Protein AF-A0A951NSJ4-F1 (afdb_monomer)

Radius of gyration: 14.99 Å; Cα contacts (8 Å, |Δi|>4): 76; chains: 1; bounding box: 43×30×38 Å

Secondary structu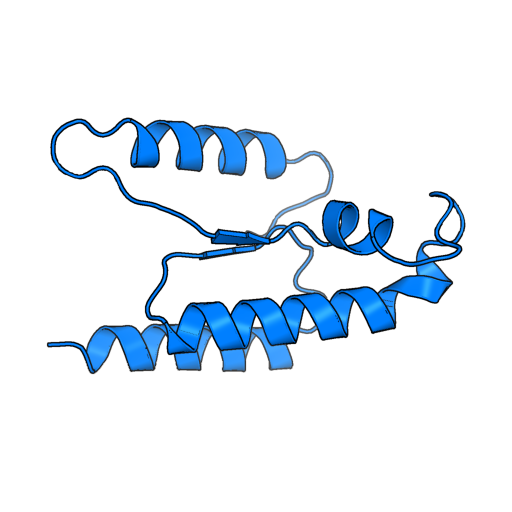re (DSSP, 8-state):
----TTSSHHHHHHHHHHHHHS-SSSPPPEEEE-HHHHHTTSTT--SS-HHHHHHHHHHHHHHHHHHHHHTT-EEEE-S----HHHHHHHHHHHHHHHHTT-

Solvent-accessible surface area (backbone atoms only — not comparable to full-atom values): 6212 Å² total; per-residue (Å²): 94,86,79,64,92,88,68,48,62,68,61,50,50,52,51,50,51,53,53,41,46,63,34,86,89,64,59,48,74,66,50,76,44,46,53,69,65,55,38,70,73,41,88,88,59,74,86,79,58,54,80,80,43,46,67,59,32,54,53,51,51,52,53,51,50,54,50,37,53,77,66,74,49,48,73,45,52,57,52,79,76,83,50,58,73,62,49,52,53,54,50,53,52,50,54,54,55,63,69,68,73,114

Foldseek 3Di:
DDDDPPPCPVVVVVVVLVVQCPPPVHRADEAEAELVVVQVPDPPDDPPPCVVCVVVSVVVSVVVLVVCLVVLHHYDYDDDPVPPVVVVVSVVSSVVSVVVPD

Sequence (102 aa):
MAGSPGAGKTEWARSLIVNLANDKEEPTEFVHIDPDEIRKLFDGYNGTNVSEFTRATSTAVGRILDRTNRLGQNVIVDGTLSRYDAVAKDVDSYIGNMVGAQ

Nearest PDB structures (foldseek):
  3add-assembly1_B  TM=7.444E-01  e=1.196E-02  Methanocaldococcus jannaschii DSM 2661
  2bdt-assembly1_A-2  TM=6.023E-01  e=6.220E-01  Halalkalibacterium halodurans C-125
  1i2d-assembly1_A  TM=5.647E-01  e=6.644E-01  Penicillium chrysogenum
  5qun-assembly1_A  TM=3.621E-01  e=5.453E-01  Pyrococcus furiosus
  8je6-assembly1_A  TM=4.333E-01  e=3.932E+00  Anopheles culicifacies

Mean predicted aligned error: 9.72 Å

pLDDT: mean 75.14, std 14.2, range [37.66, 95.94]

Structure (mmCIF, N/CA/C/O backbone):
data_AF-A0A951NSJ4-F1
#
_entry.id   AF-A0A951NSJ4-F1
#
loop_
_atom_site.group_PDB
_atom_site.id
_atom_site.type_symbol
_atom_site.label_atom_id
_atom_site.label_alt_id
_atom_site.label_comp_id
_atom_site.label_asym_id
_atom_site.label_entity_id
_atom_site.label_seq_id
_atom_site.pdbx_PDB_ins_code
_atom_site.Cartn_x
_atom_site.Cartn_y
_atom_site.Cartn_z
_atom_site.occupancy
_atom_site.B_iso_or_equiv
_atom_site.auth_seq_id
_atom_site.auth_comp_id
_atom_site.auth_asym_id
_atom_site.auth_atom_id
_atom_site.pdbx_PDB_model_num
ATOM 1 N N . MET A 1 1 ? -2.694 8.152 0.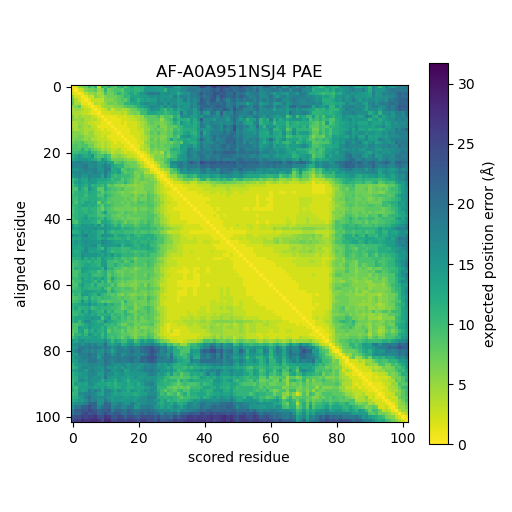431 1.00 59.03 1 MET A N 1
ATOM 2 C CA . MET A 1 1 ? -2.552 9.637 0.454 1.00 59.03 1 MET A CA 1
ATOM 3 C C . MET A 1 1 ? -2.015 10.132 -0.886 1.00 59.03 1 MET A C 1
ATOM 5 O O . MET A 1 1 ? -1.430 9.333 -1.601 1.00 59.03 1 MET A O 1
ATOM 9 N N . ALA A 1 2 ? -2.158 11.415 -1.234 1.00 52.44 2 ALA A N 1
ATOM 10 C CA . ALA A 1 2 ? -1.627 11.981 -2.484 1.00 52.44 2 ALA A CA 1
ATOM 11 C C . ALA A 1 2 ? -0.857 13.293 -2.232 1.00 52.44 2 ALA A C 1
ATOM 13 O O . ALA A 1 2 ? -1.175 14.023 -1.301 1.00 52.44 2 ALA A O 1
ATOM 14 N N . GLY A 1 3 ? 0.174 13.581 -3.036 1.00 54.72 3 GLY A N 1
ATOM 15 C CA . GLY A 1 3 ? 1.017 14.786 -2.918 1.00 54.72 3 GLY A CA 1
A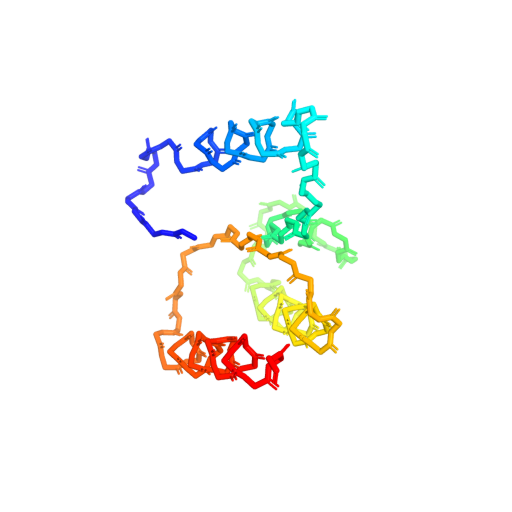TOM 16 C C . GLY A 1 3 ? 2.336 14.651 -3.691 1.00 54.72 3 GLY A C 1
ATOM 17 O O . GLY A 1 3 ? 2.656 13.554 -4.153 1.00 54.72 3 GLY A O 1
ATOM 18 N N . SER A 1 4 ? 3.128 15.719 -3.827 1.00 46.91 4 SER A N 1
ATOM 19 C CA . SER A 1 4 ? 4.418 15.694 -4.547 1.00 46.91 4 SER A CA 1
ATOM 20 C C . SER A 1 4 ? 5.486 14.837 -3.831 1.00 46.91 4 SER A C 1
ATOM 22 O O . SER A 1 4 ? 5.390 14.615 -2.615 1.00 46.91 4 SER A O 1
ATOM 24 N N . PRO A 1 5 ? 6.489 14.281 -4.543 1.00 53.06 5 PRO A N 1
ATOM 25 C CA . PRO A 1 5 ? 7.654 13.654 -3.907 1.00 53.06 5 PRO A CA 1
ATOM 26 C C . PRO A 1 5 ? 8.322 14.629 -2.923 1.00 53.06 5 PRO A C 1
ATOM 28 O O . PRO A 1 5 ? 8.476 15.803 -3.244 1.00 53.06 5 PRO A O 1
ATOM 31 N N . GLY A 1 6 ? 8.667 14.169 -1.716 1.00 61.09 6 GLY A N 1
ATOM 32 C CA . GLY A 1 6 ? 9.241 15.022 -0.662 1.00 61.09 6 GLY A CA 1
ATOM 33 C C . GLY A 1 6 ? 8.236 15.842 0.164 1.00 61.09 6 GLY A C 1
ATOM 34 O O . GLY A 1 6 ? 8.648 16.525 1.092 1.00 61.09 6 GLY A O 1
ATOM 35 N N . ALA A 1 7 ? 6.925 15.747 -0.095 1.00 69.94 7 ALA A N 1
ATOM 36 C CA . ALA A 1 7 ? 5.890 16.462 0.671 1.00 69.94 7 ALA A CA 1
ATOM 37 C C . ALA A 1 7 ? 5.655 15.939 2.109 1.00 69.94 7 ALA A C 1
ATOM 39 O O . ALA A 1 7 ? 4.658 16.297 2.728 1.00 69.94 7 ALA A O 1
ATOM 40 N N . GLY A 1 8 ? 6.512 15.053 2.624 1.00 64.50 8 GLY A N 1
ATOM 41 C CA . GLY A 1 8 ? 6.379 14.515 3.982 1.00 64.50 8 GL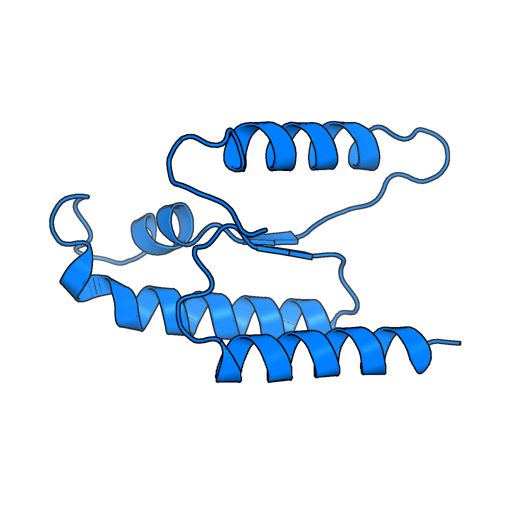Y A CA 1
ATOM 42 C C . GLY A 1 8 ? 5.227 13.519 4.173 1.00 64.50 8 GLY A C 1
ATOM 43 O O . GLY A 1 8 ? 4.725 13.358 5.283 1.00 64.50 8 GLY A O 1
ATOM 44 N N . LYS A 1 9 ? 4.736 12.890 3.092 1.00 75.94 9 LYS A N 1
ATOM 45 C CA . LYS A 1 9 ? 3.567 11.986 3.142 1.00 75.94 9 LYS A CA 1
ATOM 46 C C . LYS A 1 9 ? 3.812 10.784 4.050 1.00 75.94 9 LYS A C 1
ATOM 48 O O . LYS A 1 9 ? 2.928 10.419 4.813 1.00 75.94 9 LYS A O 1
ATOM 53 N N . THR A 1 10 ? 5.003 10.199 3.965 1.00 69.25 10 THR A N 1
ATOM 54 C CA . THR A 1 10 ? 5.400 9.034 4.760 1.00 69.25 10 THR A CA 1
ATOM 55 C C . THR A 1 10 ? 5.497 9.399 6.243 1.00 69.25 10 THR A C 1
ATOM 57 O O . THR A 1 10 ? 4.994 8.677 7.101 1.00 69.25 10 THR A O 1
ATOM 60 N N . GLU A 1 11 ? 6.070 10.561 6.559 1.00 74.81 11 GLU A N 1
ATOM 61 C CA . GLU A 1 11 ? 6.182 11.094 7.917 1.00 74.81 11 GLU A CA 1
ATOM 62 C C . GLU A 1 11 ? 4.806 11.404 8.515 1.00 74.81 11 GLU A C 1
ATOM 64 O O . GLU A 1 11 ? 4.533 11.057 9.667 1.00 74.81 11 GLU A O 1
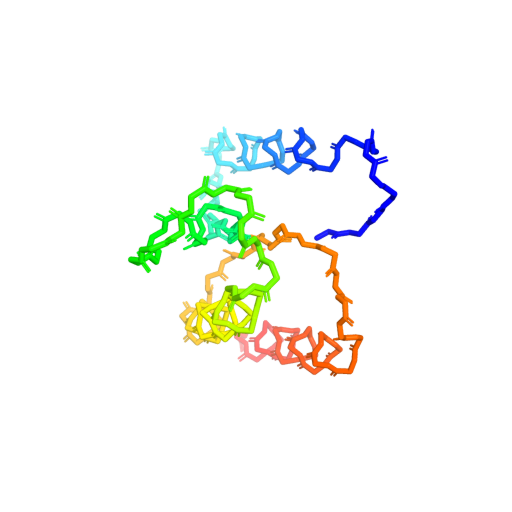ATOM 69 N N . TRP A 1 12 ? 3.912 11.999 7.723 1.00 76.19 12 TRP A N 1
ATOM 70 C CA . TRP A 1 12 ? 2.545 12.286 8.145 1.00 76.19 12 TRP A CA 1
ATOM 71 C C . TRP A 1 12 ? 1.731 11.007 8.371 1.00 76.19 12 TRP A C 1
ATOM 73 O O . TRP A 1 12 ? 1.073 10.891 9.402 1.00 76.19 12 TRP A O 1
ATOM 83 N N . ALA A 1 13 ? 1.831 10.016 7.476 1.00 68.12 13 ALA A N 1
ATOM 84 C CA . ALA A 1 13 ? 1.179 8.711 7.635 1.00 68.12 13 ALA A CA 1
ATOM 85 C C . ALA A 1 13 ? 1.585 8.038 8.943 1.00 68.12 13 ALA A C 1
ATOM 87 O O . ALA A 1 13 ? 0.744 7.588 9.720 1.00 68.12 13 ALA A O 1
ATOM 88 N N . ARG A 1 14 ? 2.895 8.026 9.209 1.00 70.31 14 ARG A N 1
ATOM 89 C CA . ARG A 1 14 ? 3.460 7.424 10.411 1.00 70.31 14 ARG A CA 1
ATOM 90 C C . ARG A 1 14 ? 2.983 8.149 11.666 1.00 70.31 14 ARG A C 1
ATOM 92 O O . ARG A 1 14 ? 2.600 7.491 12.628 1.00 70.31 14 ARG A O 1
ATOM 99 N N . SER A 1 15 ? 2.957 9.482 11.652 1.00 73.25 15 SER A N 1
ATOM 100 C CA . SER A 1 15 ? 2.426 10.268 12.770 1.00 73.25 15 SER A CA 1
ATOM 101 C C . SER A 1 15 ? 0.933 10.031 12.991 1.00 73.25 15 SER A C 1
ATOM 103 O O . SER A 1 15 ? 0.507 9.948 14.139 1.00 73.25 15 SER A O 1
ATOM 105 N N . LEU A 1 16 ? 0.140 9.923 11.924 1.00 74.06 16 LEU A N 1
ATOM 106 C CA . LEU A 1 16 ? -1.296 9.675 12.016 1.00 74.06 16 LEU A CA 1
ATOM 107 C C . LEU A 1 16 ? -1.577 8.305 12.644 1.00 74.06 16 LEU A C 1
ATOM 109 O O . LEU A 1 16 ? -2.373 8.222 13.573 1.00 74.06 16 LEU A O 1
ATOM 113 N N . ILE A 1 17 ? -0.874 7.260 12.195 1.00 68.56 17 ILE A N 1
ATOM 114 C CA . ILE A 1 17 ? -0.976 5.907 12.763 1.00 68.56 17 ILE A CA 1
ATOM 115 C C . ILE A 1 17 ? -0.620 5.924 14.247 1.00 68.56 17 ILE A C 1
ATOM 117 O O . ILE A 1 17 ? -1.370 5.400 15.058 1.00 68.56 17 ILE A O 1
ATOM 121 N N . VAL A 1 18 ? 0.502 6.549 14.616 1.00 69.56 18 VAL A N 1
ATOM 122 C CA . VAL A 1 18 ? 0.933 6.640 16.019 1.00 69.56 18 VAL A CA 1
ATOM 123 C C . VAL A 1 18 ? -0.106 7.371 16.867 1.00 69.56 18 VAL A C 1
ATOM 125 O O . VAL A 1 18 ? -0.377 6.937 17.980 1.00 69.56 18 VAL A O 1
ATOM 128 N N . ASN A 1 19 ? -0.700 8.451 16.364 1.00 69.31 19 ASN A N 1
ATOM 129 C CA . ASN A 1 19 ? -1.685 9.218 17.122 1.00 69.31 19 ASN A CA 1
ATOM 130 C C . ASN A 1 19 ? -3.007 8.456 17.293 1.00 69.31 19 ASN A C 1
ATOM 132 O O . ASN A 1 19 ? -3.546 8.449 18.392 1.00 69.31 19 ASN A O 1
ATOM 136 N N . LEU A 1 20 ? -3.495 7.784 16.247 1.00 69.44 20 LEU A N 1
ATOM 137 C CA . LEU A 1 20 ? -4.753 7.027 16.290 1.00 69.44 20 LEU A CA 1
ATOM 138 C C . LEU A 1 20 ? -4.617 5.680 17.021 1.00 69.44 20 LEU A C 1
ATOM 140 O O . LEU A 1 20 ? -5.561 5.223 17.655 1.00 69.44 20 LEU A O 1
ATOM 144 N N . ALA A 1 21 ? -3.442 5.050 16.972 1.00 65.88 21 ALA A N 1
ATOM 145 C CA . ALA A 1 21 ? -3.170 3.818 17.712 1.00 65.88 21 ALA A CA 1
ATOM 146 C C . ALA A 1 21 ? -2.920 4.068 19.211 1.00 65.88 21 ALA A C 1
ATOM 148 O O . ALA A 1 21 ? -3.148 3.176 20.022 1.00 65.88 21 ALA A O 1
ATOM 149 N N . ASN A 1 22 ? -2.437 5.261 19.582 1.00 67.00 22 ASN A N 1
ATOM 150 C CA . ASN A 1 22 ? -2.207 5.649 20.980 1.00 67.00 22 ASN A CA 1
ATOM 151 C C . ASN A 1 22 ? -3.375 6.425 21.599 1.00 67.00 22 ASN A C 1
ATOM 153 O O . ASN A 1 22 ? -3.244 6.886 22.739 1.00 67.00 22 ASN A O 1
ATOM 157 N N . ASP A 1 23 ? -4.488 6.584 20.879 1.00 64.75 23 ASP A N 1
ATOM 158 C CA . ASP A 1 23 ? -5.715 7.056 21.502 1.00 64.75 23 ASP A CA 1
ATOM 159 C C . ASP A 1 23 ? -6.118 6.044 22.583 1.00 64.75 23 ASP A C 1
ATOM 161 O O . ASP A 1 23 ? -6.283 4.850 22.328 1.00 64.75 23 ASP A O 1
ATOM 165 N N . LYS A 1 24 ? -6.156 6.513 23.833 1.00 57.97 24 LYS A N 1
ATOM 166 C CA . LYS A 1 24 ? -6.377 5.662 25.006 1.00 57.97 24 LYS A CA 1
ATOM 167 C C . LYS A 1 24 ? -7.845 5.308 25.193 1.00 57.97 24 LYS A C 1
ATOM 169 O O . LYS A 1 24 ? -8.126 4.399 25.971 1.00 57.97 24 LYS A O 1
ATOM 174 N N . GLU A 1 25 ? -8.745 6.036 24.540 1.00 64.75 25 GLU A N 1
ATOM 175 C CA . GLU A 1 25 ? -10.180 5.796 24.644 1.00 64.75 25 GLU A CA 1
ATOM 176 C C . GLU A 1 25 ? -10.655 4.834 23.552 1.00 64.75 25 GLU A C 1
ATOM 178 O O . GLU A 1 25 ? -11.369 3.884 23.867 1.00 64.75 25 GLU A O 1
ATOM 183 N N . GLU A 1 26 ? -10.170 4.992 22.314 1.00 62.28 26 GLU A N 1
ATOM 184 C CA . GLU A 1 26 ? -10.459 4.076 21.199 1.00 62.28 26 GLU A CA 1
ATOM 185 C C . GLU A 1 26 ? -9.221 3.821 20.316 1.00 62.28 26 GLU A C 1
ATOM 187 O O . GLU A 1 26 ? -9.059 4.433 19.253 1.00 62.28 26 GLU A O 1
ATOM 192 N N . PRO A 1 27 ? -8.327 2.898 20.716 1.00 61.09 27 PRO A N 1
ATOM 193 C CA . PRO A 1 27 ? -7.171 2.545 19.904 1.00 61.09 27 PRO A CA 1
ATOM 194 C C . PRO A 1 27 ? -7.638 1.943 18.578 1.00 61.09 27 PRO A C 1
ATOM 196 O O . PRO A 1 27 ? -8.272 0.887 18.534 1.00 61.09 27 PRO A O 1
ATOM 199 N N . THR A 1 28 ? -7.317 2.624 17.480 1.00 70.00 28 THR A N 1
ATOM 200 C CA . THR A 1 28 ? -7.718 2.188 16.143 1.00 70.00 28 THR A CA 1
ATOM 201 C C . THR A 1 28 ? -6.563 1.464 15.459 1.00 70.00 28 THR A C 1
ATOM 203 O O . THR A 1 28 ? -5.492 2.034 15.245 1.00 70.00 28 THR A O 1
ATOM 206 N N . GLU A 1 29 ? -6.775 0.203 15.082 1.00 75.38 29 GLU A N 1
ATOM 207 C CA . GLU A 1 29 ? -5.808 -0.554 14.284 1.00 75.38 29 GLU A CA 1
ATOM 208 C C . GLU A 1 29 ? -5.961 -0.239 12.791 1.00 75.38 29 GLU A C 1
ATOM 210 O O . GLU A 1 29 ? -7.073 -0.209 12.255 1.00 75.38 29 GLU A O 1
ATOM 215 N N . PHE A 1 30 ? -4.827 -0.041 12.111 1.00 79.44 30 PHE A N 1
ATOM 216 C CA . PHE A 1 30 ? -4.764 0.216 10.673 1.00 79.44 30 PHE A CA 1
ATOM 217 C C . PHE A 1 30 ? -3.903 -0.823 9.971 1.00 79.44 30 PHE A C 1
ATOM 219 O O . PHE A 1 30 ? -2.797 -1.143 10.408 1.00 79.44 30 PHE A O 1
ATOM 226 N N . VAL A 1 31 ? -4.367 -1.272 8.810 1.00 83.69 31 VAL A N 1
ATOM 227 C CA . VAL A 1 31 ? -3.527 -1.965 7.839 1.00 83.69 31 VAL A CA 1
ATOM 228 C C . VAL A 1 31 ? -2.785 -0.910 7.024 1.00 83.69 31 VAL A C 1
ATOM 230 O O . VAL A 1 31 ? -3.387 -0.182 6.236 1.00 83.69 31 VAL A O 1
ATOM 233 N N . HIS A 1 32 ? -1.471 -0.816 7.213 1.00 85.75 32 HIS A N 1
ATOM 234 C CA . HIS A 1 32 ? -0.606 0.046 6.408 1.00 85.75 32 HIS A CA 1
ATOM 235 C C . HIS A 1 32 ? -0.049 -0.740 5.216 1.00 85.75 32 HIS A C 1
ATOM 237 O O . HIS A 1 32 ? 0.622 -1.756 5.388 1.00 85.75 32 HIS A O 1
ATOM 243 N N . ILE A 1 33 ? -0.366 -0.295 4.002 1.00 86.44 33 ILE A N 1
ATOM 244 C CA . ILE A 1 33 ? 0.041 -0.925 2.746 1.00 86.44 33 ILE A CA 1
ATOM 245 C C . ILE A 1 33 ? 1.101 -0.045 2.080 1.00 86.44 33 ILE A C 1
ATOM 247 O O . ILE A 1 33 ? 0.767 0.992 1.507 1.00 86.44 33 ILE A O 1
ATOM 251 N N . ASP A 1 34 ? 2.359 -0.488 2.123 1.00 87.12 34 ASP A N 1
ATOM 252 C CA . ASP A 1 34 ? 3.494 0.154 1.451 1.00 87.12 34 ASP A CA 1
ATOM 253 C C . ASP A 1 34 ? 3.978 -0.703 0.254 1.00 87.12 34 ASP A C 1
ATOM 255 O O . ASP A 1 34 ? 4.503 -1.806 0.445 1.00 87.12 34 ASP A O 1
ATOM 259 N N . PRO A 1 35 ? 3.810 -0.230 -0.997 1.00 86.56 35 PRO A N 1
ATOM 260 C CA . PRO A 1 35 ? 4.280 -0.895 -2.206 1.00 86.56 35 PRO A CA 1
ATOM 261 C C . PRO A 1 35 ? 5.779 -1.198 -2.211 1.00 86.56 35 PRO A C 1
ATOM 263 O O . PRO A 1 35 ? 6.180 -2.196 -2.811 1.00 86.56 35 PRO A O 1
ATOM 266 N N . ASP A 1 36 ? 6.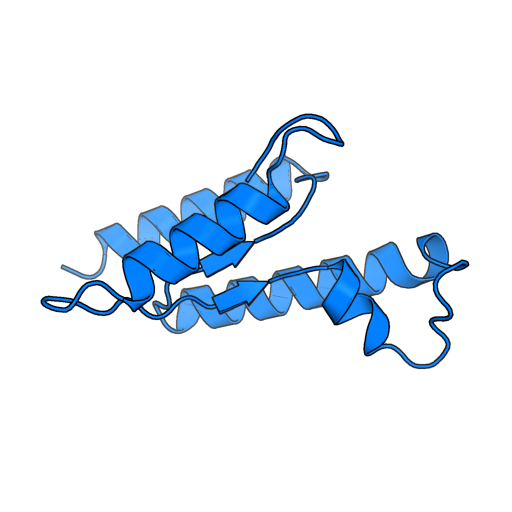608 -0.356 -1.597 1.00 86.19 36 ASP A N 1
ATOM 267 C CA . ASP A 1 36 ? 8.055 -0.547 -1.577 1.00 86.19 36 ASP A CA 1
ATOM 268 C C . ASP A 1 36 ? 8.450 -1.658 -0.596 1.00 86.19 36 ASP A C 1
ATOM 270 O O . ASP A 1 36 ? 9.291 -2.490 -0.944 1.00 86.19 36 ASP A O 1
ATOM 274 N N . GLU A 1 37 ? 7.791 -1.761 0.564 1.00 89.38 37 GLU A N 1
ATOM 275 C CA . GLU A 1 37 ? 7.954 -2.906 1.476 1.00 89.38 37 GLU A CA 1
ATOM 276 C C . GLU A 1 37 ? 7.427 -4.203 0.856 1.00 89.38 37 GLU A C 1
ATOM 278 O O . GLU A 1 37 ? 8.101 -5.231 0.900 1.00 89.38 37 GLU A O 1
ATOM 283 N N . ILE A 1 38 ? 6.272 -4.153 0.185 1.00 90.69 38 ILE A N 1
ATOM 284 C CA . ILE A 1 38 ? 5.727 -5.310 -0.540 1.00 90.69 38 ILE A CA 1
ATOM 285 C C . ILE A 1 38 ? 6.705 -5.780 -1.619 1.00 90.69 38 ILE A C 1
ATOM 287 O O . ILE A 1 38 ? 6.880 -6.981 -1.816 1.00 90.69 38 ILE A O 1
ATOM 291 N N . ARG A 1 39 ? 7.366 -4.853 -2.321 1.00 90.75 39 ARG A N 1
ATOM 292 C CA . ARG A 1 39 ? 8.299 -5.204 -3.396 1.00 90.75 39 ARG A CA 1
ATOM 293 C C . ARG A 1 39 ? 9.517 -5.974 -2.887 1.00 90.75 39 ARG A C 1
ATOM 295 O O . ARG A 1 39 ? 9.986 -6.868 -3.584 1.00 90.75 39 ARG A O 1
ATOM 302 N N . LYS A 1 40 ? 9.979 -5.685 -1.665 1.00 93.38 40 LYS A N 1
ATOM 303 C CA . LYS A 1 40 ? 11.084 -6.405 -1.005 1.00 93.38 40 LYS A CA 1
ATOM 304 C C . LYS A 1 40 ? 10.781 -7.876 -0.732 1.00 93.38 40 LYS A C 1
ATOM 306 O O . LYS A 1 40 ? 11.712 -8.639 -0.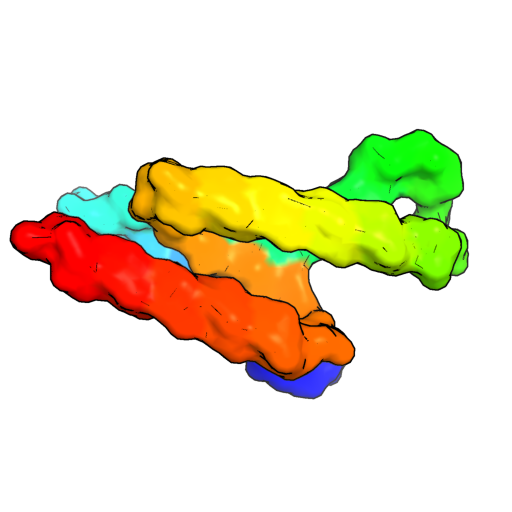504 1.00 93.38 40 LYS A O 1
ATOM 311 N N . LEU A 1 41 ? 9.509 -8.271 -0.768 1.00 94.69 41 LEU A N 1
ATOM 312 C CA . LEU A 1 41 ? 9.086 -9.656 -0.571 1.00 94.69 41 LEU A CA 1
ATOM 313 C C . LEU A 1 41 ? 9.163 -10.498 -1.851 1.00 94.69 41 LEU A C 1
ATOM 315 O O . LEU A 1 41 ? 8.977 -11.710 -1.779 1.00 94.69 41 LEU A O 1
ATOM 319 N N . PHE A 1 42 ? 9.389 -9.890 -3.021 1.00 94.94 42 PHE A N 1
ATOM 320 C CA . PHE A 1 42 ? 9.519 -10.645 -4.263 1.00 94.94 42 PHE A CA 1
ATOM 321 C C . PHE A 1 42 ? 10.931 -11.192 -4.444 1.00 94.94 42 PHE A C 1
ATOM 323 O O . PHE A 1 42 ? 11.915 -10.449 -4.402 1.00 94.94 42 PHE A O 1
ATOM 330 N N . ASP A 1 43 ? 11.010 -12.482 -4.760 1.00 95.94 43 ASP A N 1
ATOM 331 C CA . ASP A 1 43 ? 12.255 -13.113 -5.175 1.00 95.94 43 ASP A CA 1
ATOM 332 C C . ASP A 1 43 ? 12.839 -12.390 -6.397 1.00 95.94 43 ASP A C 1
ATOM 334 O O . ASP A 1 43 ? 12.161 -12.157 -7.400 1.00 95.94 43 ASP A O 1
ATOM 338 N N . GLY A 1 44 ? 14.119 -12.029 -6.307 1.00 93.50 44 GLY A N 1
ATOM 339 C CA . GLY A 1 44 ? 14.839 -11.335 -7.375 1.00 93.50 44 GLY A CA 1
ATOM 340 C C . GLY A 1 44 ? 14.731 -9.809 -7.347 1.00 93.50 44 GLY A C 1
ATOM 341 O O . GLY A 1 44 ? 15.409 -9.155 -8.143 1.00 93.50 44 GLY A O 1
ATOM 342 N N . TYR A 1 45 ? 13.959 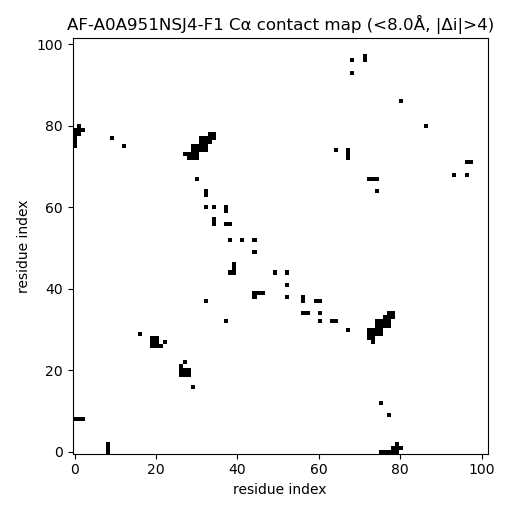-9.211 -6.435 1.00 95.12 45 TYR A N 1
ATOM 343 C CA . TYR A 1 45 ? 14.016 -7.763 -6.242 1.00 95.12 45 TYR A CA 1
ATOM 344 C C . TYR A 1 45 ? 15.325 -7.354 -5.554 1.00 95.12 45 TYR A C 1
ATOM 346 O O . TYR A 1 45 ? 15.705 -7.911 -4.526 1.00 95.12 45 TYR A O 1
ATOM 354 N N . ASN A 1 46 ? 16.015 -6.356 -6.109 1.00 94.38 46 ASN A N 1
ATOM 355 C CA . ASN A 1 46 ? 17.317 -5.898 -5.605 1.00 94.38 46 ASN A CA 1
ATOM 356 C C . ASN A 1 46 ? 17.383 -4.382 -5.347 1.00 94.38 46 ASN A C 1
ATOM 358 O O . ASN A 1 46 ? 18.459 -3.838 -5.108 1.00 94.38 46 ASN A O 1
ATOM 362 N N . GLY A 1 47 ? 16.247 -3.684 -5.421 1.00 90.75 47 GLY A N 1
ATOM 363 C CA . GLY A 1 47 ? 16.179 -2.233 -5.234 1.00 90.75 47 GLY A CA 1
ATOM 364 C C . GLY A 1 47 ? 16.432 -1.403 -6.495 1.00 90.75 47 GLY A C 1
ATOM 365 O O . GLY A 1 47 ? 16.020 -0.248 -6.532 1.00 90.75 47 GLY A O 1
ATOM 366 N N . THR A 1 48 ? 17.048 -1.961 -7.542 1.00 92.62 48 THR A N 1
ATOM 367 C CA . THR A 1 48 ? 17.343 -1.234 -8.793 1.00 92.62 48 THR A CA 1
ATOM 368 C C . THR A 1 48 ? 16.445 -1.655 -9.955 1.00 92.62 48 THR A C 1
ATOM 370 O O . THR A 1 48 ? 16.213 -0.869 -10.869 1.00 92.62 48 THR A O 1
ATOM 373 N N . ASN A 1 49 ? 15.849 -2.847 -9.887 1.00 92.94 49 ASN A N 1
ATOM 374 C CA . ASN A 1 49 ? 14.939 -3.400 -10.893 1.00 92.94 49 ASN A CA 1
ATOM 375 C C . ASN A 1 49 ? 13.451 -3.114 -10.617 1.00 92.94 49 ASN A C 1
ATOM 377 O O . ASN A 1 49 ? 12.576 -3.924 -10.911 1.00 92.94 49 ASN A O 1
ATOM 381 N N . VAL A 1 50 ? 13.138 -1.940 -10.061 1.00 88.81 50 VAL A N 1
ATOM 382 C CA . VAL A 1 50 ? 11.772 -1.552 -9.659 1.00 88.81 50 VAL A CA 1
ATOM 383 C C . VAL A 1 50 ? 10.737 -1.760 -10.771 1.00 88.81 50 VAL A C 1
ATOM 385 O O . VAL A 1 50 ? 9.662 -2.298 -10.509 1.00 88.81 50 VAL A O 1
ATOM 388 N N . SER A 1 51 ? 11.065 -1.376 -12.008 1.00 89.12 51 SER A N 1
ATOM 389 C CA . SER A 1 51 ? 10.163 -1.453 -13.165 1.00 89.12 51 SER A CA 1
ATOM 390 C C . SER A 1 51 ? 9.693 -2.874 -13.487 1.00 89.12 51 SER A C 1
ATOM 392 O O . SER A 1 51 ? 8.558 -3.043 -13.932 1.00 89.12 51 SER A O 1
ATOM 394 N N . GLU A 1 52 ? 10.524 -3.886 -13.227 1.00 92.81 52 GLU A N 1
ATOM 395 C CA . GLU A 1 52 ? 10.209 -5.302 -13.458 1.00 92.81 52 GLU A CA 1
ATOM 396 C C . GLU A 1 52 ? 9.142 -5.807 -12.478 1.00 92.81 52 GLU A C 1
ATOM 398 O O . GLU A 1 52 ? 8.295 -6.629 -12.832 1.00 92.81 52 GLU A O 1
ATOM 403 N N . PHE A 1 53 ? 9.123 -5.251 -11.263 1.00 90.44 53 PHE A N 1
ATOM 404 C CA . PHE A 1 53 ? 8.221 -5.673 -10.193 1.00 90.44 53 PHE A CA 1
ATOM 405 C C . PHE A 1 53 ? 6.999 -4.769 -10.028 1.00 90.44 53 PHE A C 1
ATOM 407 O O . PHE A 1 53 ? 6.050 -5.175 -9.362 1.00 90.44 53 PHE A O 1
ATOM 414 N N . THR A 1 54 ? 6.944 -3.599 -10.676 1.00 86.00 54 THR A N 1
ATOM 415 C CA . THR A 1 54 ? 5.820 -2.650 -10.570 1.00 86.00 54 THR A CA 1
ATOM 416 C C . THR A 1 54 ? 4.459 -3.325 -10.744 1.00 86.00 54 THR A C 1
ATOM 418 O O . THR A 1 54 ? 3.571 -3.149 -9.911 1.00 86.00 54 THR A O 1
ATOM 421 N N . ARG A 1 55 ? 4.282 -4.155 -11.783 1.00 87.62 55 ARG A N 1
ATOM 422 C CA . ARG A 1 55 ? 2.998 -4.832 -12.047 1.00 87.62 55 ARG A CA 1
ATOM 423 C C . ARG A 1 55 ? 2.648 -5.867 -10.973 1.00 87.62 55 ARG A C 1
ATOM 425 O O . ARG A 1 55 ? 1.478 -5.986 -10.597 1.00 87.62 55 ARG A O 1
ATOM 432 N N . ALA A 1 56 ? 3.641 -6.613 -10.493 1.00 89.25 56 ALA A N 1
ATOM 433 C CA . ALA A 1 56 ? 3.459 -7.593 -9.427 1.00 89.25 56 ALA A CA 1
ATOM 434 C C . ALA A 1 56 ? 3.091 -6.894 -8.110 1.00 89.25 56 ALA A C 1
ATOM 436 O O . ALA A 1 56 ? 2.094 -7.260 -7.487 1.00 89.25 56 ALA A O 1
ATOM 437 N N . THR A 1 57 ? 3.804 -5.819 -7.759 1.00 89.31 57 THR A N 1
ATOM 438 C CA . THR A 1 57 ? 3.505 -4.969 -6.602 1.00 89.31 57 THR A CA 1
ATOM 439 C C . THR A 1 57 ? 2.089 -4.400 -6.680 1.00 89.31 57 THR A C 1
ATOM 441 O O . THR A 1 57 ? 1.332 -4.551 -5.727 1.00 89.31 57 THR A O 1
ATOM 444 N N . SER A 1 58 ? 1.680 -3.809 -7.811 1.00 85.38 58 SER A N 1
ATOM 445 C CA . SER A 1 58 ? 0.318 -3.273 -7.963 1.00 85.38 58 SER A CA 1
ATOM 446 C C . SER A 1 58 ? -0.757 -4.347 -7.782 1.00 85.38 58 SER A C 1
ATOM 448 O O . SER A 1 58 ? -1.796 -4.085 -7.183 1.00 85.38 58 SER A O 1
ATOM 450 N N . THR A 1 59 ? -0.505 -5.567 -8.265 1.00 87.88 59 THR A N 1
ATOM 451 C CA . THR A 1 59 ? -1.436 -6.693 -8.094 1.00 87.88 59 THR A CA 1
ATOM 452 C C . THR A 1 59 ?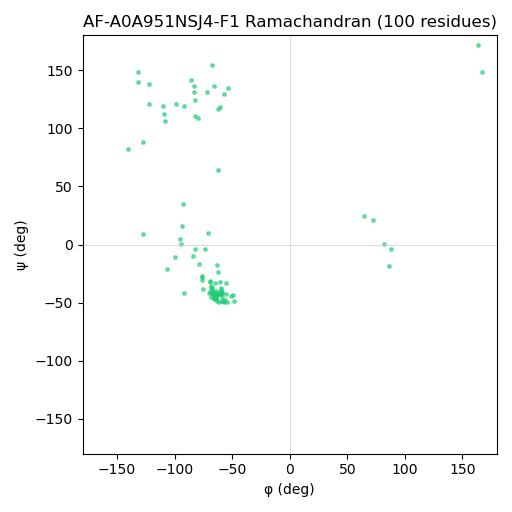 -1.534 -7.120 -6.627 1.00 87.88 59 THR A C 1
ATOM 454 O O . THR A 1 59 ? -2.631 -7.388 -6.140 1.00 87.88 59 THR A O 1
ATOM 457 N N . ALA A 1 60 ? -0.406 -7.175 -5.915 1.00 89.19 60 ALA A N 1
ATOM 458 C CA . ALA A 1 60 ? -0.372 -7.506 -4.494 1.00 89.19 60 ALA A CA 1
ATOM 459 C C . ALA A 1 60 ? -1.102 -6.451 -3.651 1.00 89.19 60 ALA A C 1
ATOM 461 O O . ALA A 1 60 ? -1.969 -6.810 -2.859 1.00 89.19 60 ALA A O 1
ATOM 462 N N . VAL A 1 61 ? -0.827 -5.163 -3.889 1.00 88.50 61 VAL A N 1
ATOM 463 C CA . VAL A 1 61 ? -1.509 -4.036 -3.231 1.00 88.50 61 VAL A CA 1
ATOM 464 C C . VAL A 1 61 ? -3.023 -4.136 -3.405 1.00 88.50 61 VAL A C 1
ATOM 466 O O . VAL A 1 61 ? -3.738 -4.095 -2.409 1.00 88.50 61 VAL A O 1
ATOM 469 N N . GLY A 1 62 ? -3.511 -4.347 -4.634 1.00 85.94 62 GLY A N 1
ATOM 470 C CA . GLY A 1 62 ? -4.949 -4.481 -4.896 1.00 85.94 62 GLY A CA 1
ATOM 471 C C . GLY A 1 62 ? -5.589 -5.645 -4.132 1.00 85.94 62 GLY A C 1
ATOM 472 O O . GLY A 1 62 ? -6.637 -5.483 -3.521 1.00 85.94 62 GLY A O 1
ATOM 473 N N . ARG A 1 63 ? -4.926 -6.807 -4.070 1.00 88.88 63 ARG A N 1
ATOM 474 C CA . ARG A 1 63 ? -5.441 -7.964 -3.315 1.00 88.88 63 ARG A CA 1
ATOM 475 C C . ARG A 1 63 ? -5.450 -7.750 -1.803 1.00 88.88 63 ARG A C 1
ATOM 477 O O . ARG A 1 63 ? -6.358 -8.243 -1.135 1.00 88.88 63 ARG A O 1
ATOM 484 N N . ILE A 1 64 ? -4.435 -7.075 -1.263 1.00 89.00 64 ILE A N 1
ATOM 485 C CA . ILE A 1 64 ? -4.390 -6.731 0.163 1.00 89.00 64 ILE A CA 1
ATOM 486 C C . ILE A 1 64 ? -5.526 -5.754 0.461 1.00 89.00 64 ILE A C 1
ATOM 488 O O . ILE A 1 64 ? -6.304 -6.012 1.371 1.00 89.00 64 ILE A O 1
ATOM 492 N N . LEU A 1 65 ? -5.688 -4.716 -0.363 1.00 86.25 65 LEU A N 1
ATOM 493 C CA . LEU A 1 65 ? -6.754 -3.728 -0.230 1.00 86.25 65 LEU A CA 1
ATOM 494 C C . LEU A 1 65 ? -8.151 -4.371 -0.286 1.00 86.25 65 LEU A C 1
ATOM 496 O O . LEU A 1 65 ? -8.955 -4.161 0.619 1.00 86.25 65 LEU A O 1
ATOM 500 N N . ASP A 1 66 ? -8.414 -5.236 -1.269 1.00 85.69 66 ASP A N 1
ATOM 501 C CA . ASP A 1 66 ? -9.666 -6.001 -1.367 1.00 85.69 66 ASP A CA 1
ATOM 502 C C . ASP A 1 66 ? -9.938 -6.820 -0.099 1.00 85.69 66 ASP A C 1
ATOM 504 O O . ASP A 1 66 ? -11.069 -6.905 0.389 1.00 85.69 66 ASP A O 1
ATOM 508 N N . ARG A 1 67 ? -8.899 -7.460 0.449 1.00 89.19 67 ARG A N 1
ATOM 509 C CA . ARG A 1 67 ? -9.020 -8.272 1.660 1.00 89.19 67 ARG A CA 1
ATOM 510 C C . ARG A 1 67 ? -9.316 -7.409 2.880 1.00 89.19 67 ARG A C 1
ATOM 512 O O . ARG A 1 67 ? -10.203 -7.772 3.647 1.00 89.19 67 ARG A O 1
ATOM 519 N N . THR A 1 68 ? -8.605 -6.301 3.039 1.00 86.62 68 THR A N 1
ATOM 520 C CA . THR A 1 68 ? -8.798 -5.337 4.124 1.00 86.62 68 THR A CA 1
ATOM 521 C C . THR A 1 68 ? -10.213 -4.755 4.084 1.00 86.62 68 THR A C 1
ATOM 523 O O . THR A 1 68 ? -10.879 -4.716 5.115 1.00 86.62 68 THR A O 1
ATOM 526 N N . ASN A 1 69 ? -10.727 -4.434 2.891 1.00 83.69 69 ASN A N 1
ATOM 527 C CA . ASN A 1 69 ? -12.098 -3.957 2.695 1.00 83.69 69 ASN A CA 1
ATOM 528 C C . ASN A 1 69 ? -13.124 -5.006 3.132 1.00 83.69 69 ASN A C 1
ATOM 530 O O . ASN A 1 69 ? -14.020 -4.738 3.924 1.00 83.69 69 ASN A O 1
ATOM 534 N N . ARG A 1 70 ? -12.954 -6.251 2.667 1.00 84.31 70 ARG A N 1
ATOM 535 C CA . ARG A 1 70 ? -13.846 -7.367 3.020 1.00 84.31 70 ARG A CA 1
ATOM 536 C C . ARG A 1 70 ? -13.862 -7.694 4.511 1.00 84.31 70 ARG A C 1
ATOM 538 O O . ARG A 1 70 ? -14.805 -8.334 4.964 1.00 84.31 70 ARG A O 1
ATOM 545 N N . LEU A 1 71 ? -12.808 -7.337 5.239 1.00 86.12 71 LEU A N 1
ATOM 546 C CA . LEU A 1 71 ? -12.708 -7.527 6.684 1.00 86.12 71 LEU A CA 1
ATOM 547 C C . LEU A 1 71 ? -13.146 -6.287 7.479 1.00 86.12 71 LEU A C 1
ATOM 549 O O . LEU A 1 71 ? -13.087 -6.329 8.703 1.00 86.12 71 LEU A O 1
ATOM 553 N N . GLY A 1 72 ? -13.569 -5.204 6.814 1.00 84.38 72 GLY A N 1
ATOM 554 C CA . GLY A 1 72 ? -13.977 -3.959 7.472 1.00 84.38 72 GLY A CA 1
ATOM 555 C C . GLY A 1 72 ? -12.838 -3.267 8.225 1.00 84.38 72 GLY A C 1
ATOM 556 O O . GLY A 1 72 ? -13.082 -2.556 9.192 1.00 84.38 72 GLY A O 1
ATOM 557 N N . GLN A 1 73 ? -11.589 -3.514 7.829 1.00 83.94 73 GLN A N 1
ATOM 558 C CA . GLN A 1 73 ? -10.416 -2.981 8.515 1.00 83.94 73 GLN A CA 1
ATOM 559 C C . GLN A 1 73 ? -10.079 -1.574 8.015 1.00 83.94 73 GLN A C 1
ATOM 561 O O . GLN A 1 73 ? -10.121 -1.300 6.810 1.00 83.94 73 GLN A O 1
ATOM 566 N N . ASN A 1 74 ? -9.657 -0.703 8.933 1.00 83.19 74 ASN A N 1
ATOM 567 C CA . ASN A 1 74 ? -9.128 0.606 8.568 1.00 83.19 74 ASN A CA 1
ATOM 568 C C . ASN A 1 74 ? -7.819 0.432 7.789 1.00 83.19 74 ASN A C 1
ATOM 570 O O . ASN A 1 74 ? -6.972 -0.383 8.160 1.00 83.19 74 ASN A O 1
ATOM 574 N N . VAL A 1 75 ? -7.639 1.189 6.706 1.00 83.75 75 VAL A N 1
ATOM 575 C CA . VAL A 1 75 ? -6.495 1.024 5.801 1.00 83.75 75 VAL A CA 1
ATOM 576 C C . VAL A 1 75 ? -5.823 2.353 5.495 1.00 83.75 75 VAL A C 1
ATOM 578 O O . VAL A 1 75 ? -6.482 3.363 5.258 1.00 83.75 75 VAL A O 1
ATOM 581 N N . ILE A 1 76 ? -4.494 2.339 5.447 1.00 84.62 76 ILE A N 1
ATOM 582 C CA . ILE A 1 76 ? -3.676 3.435 4.932 1.00 84.62 76 ILE A CA 1
ATOM 583 C C . ILE A 1 76 ? -2.822 2.865 3.810 1.00 84.62 76 ILE A C 1
ATOM 585 O O . ILE A 1 76 ? -2.047 1.940 4.025 1.00 84.62 76 ILE A O 1
ATOM 589 N N . VAL A 1 77 ? -2.956 3.419 2.608 1.00 82.75 77 VAL A N 1
ATOM 590 C CA . VAL A 1 77 ? -2.167 3.002 1.442 1.00 82.75 77 VAL A CA 1
ATOM 591 C C . VAL A 1 77 ? -1.173 4.101 1.081 1.00 82.75 77 VAL A C 1
ATOM 593 O O . VAL A 1 77 ? -1.571 5.229 0.739 1.00 82.75 77 VAL A O 1
ATOM 596 N N . ASP A 1 78 ? 0.113 3.758 1.142 1.00 75.25 78 ASP A N 1
ATOM 597 C CA . ASP A 1 78 ? 1.208 4.580 0.643 1.00 75.25 78 ASP A CA 1
ATOM 598 C C . ASP A 1 78 ? 1.339 4.356 -0.854 1.00 75.25 78 ASP A C 1
ATOM 600 O O . ASP A 1 78 ? 1.420 3.239 -1.346 1.00 75.25 78 ASP A O 1
ATOM 604 N N . GLY A 1 79 ? 1.286 5.423 -1.637 1.00 64.62 79 GLY A N 1
ATOM 605 C CA . GLY A 1 79 ? 1.384 5.261 -3.074 1.00 64.62 79 GLY A CA 1
ATOM 606 C C . GLY A 1 79 ? 1.005 6.502 -3.842 1.00 64.62 79 GLY A C 1
ATOM 607 O O . GLY A 1 79 ? 0.139 7.286 -3.457 1.00 64.62 79 GLY A O 1
ATOM 608 N N . THR A 1 80 ? 1.663 6.647 -4.985 1.00 53.22 80 THR A N 1
ATOM 609 C CA . THR A 1 80 ? 1.187 7.529 -6.043 1.00 53.22 80 THR A CA 1
ATOM 610 C C . THR A 1 80 ? 0.103 6.735 -6.759 1.00 53.22 80 THR A C 1
ATOM 612 O O . THR A 1 80 ? 0.406 5.721 -7.387 1.00 53.22 80 THR A O 1
ATOM 615 N N . LEU A 1 81 ? -1.151 7.148 -6.575 1.00 51.97 81 LEU A N 1
ATOM 616 C CA . LEU A 1 81 ? -2.389 6.566 -7.109 1.00 51.97 81 LEU A CA 1
ATOM 617 C C . LEU A 1 81 ? -2.404 6.610 -8.650 1.00 51.97 81 LEU A C 1
ATOM 619 O O . LEU A 1 81 ? -3.187 7.312 -9.277 1.00 51.97 81 LEU A O 1
ATOM 623 N N . SER A 1 82 ? -1.471 5.895 -9.272 1.00 50.81 82 SER A N 1
ATOM 624 C CA . SER A 1 82 ? -1.066 6.034 -10.674 1.00 50.81 82 SER A CA 1
ATOM 625 C C . SER A 1 82 ? -2.094 5.480 -11.669 1.00 50.81 82 SER A C 1
ATOM 627 O O . SER A 1 82 ? -1.932 5.656 -12.873 1.00 50.81 82 SER A O 1
ATOM 629 N N . ARG A 1 83 ? -3.187 4.872 -11.184 1.00 53.22 83 ARG A N 1
ATOM 630 C CA . ARG A 1 83 ? -4.379 4.522 -11.971 1.00 53.22 83 ARG A CA 1
ATOM 631 C C . ARG A 1 83 ? -5.632 5.070 -11.292 1.00 53.22 83 ARG A C 1
ATOM 633 O O . ARG A 1 83 ? -6.264 4.368 -10.509 1.00 53.22 83 ARG A O 1
ATOM 640 N N . TYR A 1 84 ? -5.976 6.311 -11.625 1.00 50.62 84 TYR A N 1
ATOM 641 C CA . TYR A 1 84 ? -7.145 7.025 -11.100 1.00 50.62 84 TYR A CA 1
ATOM 642 C C . TYR A 1 84 ? -8.441 6.196 -11.171 1.00 50.62 84 TYR A C 1
ATOM 644 O O . TYR A 1 84 ? -9.148 6.107 -10.177 1.00 50.62 84 TYR A O 1
ATOM 652 N N . ASP A 1 85 ? -8.700 5.505 -12.286 1.00 54.16 85 ASP A N 1
ATOM 653 C CA . ASP A 1 85 ? -9.949 4.747 -12.479 1.00 54.16 85 ASP A CA 1
ATOM 654 C C . ASP A 1 85 ? -10.086 3.535 -11.546 1.00 54.16 85 ASP A C 1
ATOM 656 O O . ASP A 1 85 ? -11.176 3.225 -11.070 1.00 54.16 85 ASP A O 1
ATOM 660 N N . ALA A 1 86 ? -8.977 2.838 -11.275 1.00 61.69 86 ALA A N 1
ATOM 661 C CA . ALA A 1 86 ? -8.974 1.727 -10.324 1.00 61.69 86 ALA A CA 1
ATOM 662 C C . ALA A 1 86 ? -9.182 2.253 -8.900 1.00 61.69 86 ALA A C 1
ATOM 664 O O . ALA A 1 86 ? -9.973 1.716 -8.137 1.00 61.69 86 ALA A O 1
ATOM 665 N N . VAL A 1 87 ? -8.536 3.376 -8.593 1.00 63.59 87 VAL A N 1
ATOM 666 C CA . VAL A 1 87 ? -8.600 4.021 -7.284 1.00 63.59 87 VAL A CA 1
ATOM 667 C C . VAL A 1 87 ? -9.989 4.570 -6.983 1.00 63.59 87 VAL A C 1
ATOM 669 O O . VAL A 1 87 ? -10.468 4.389 -5.871 1.00 63.59 87 VAL A O 1
ATOM 672 N N . ALA A 1 88 ? -10.647 5.215 -7.947 1.00 60.91 88 ALA A N 1
ATOM 673 C CA . ALA A 1 88 ? -12.002 5.729 -7.767 1.00 60.91 88 ALA A CA 1
ATOM 674 C C . ALA A 1 88 ? -12.970 4.593 -7.415 1.00 60.91 88 ALA A C 1
ATOM 676 O O . ALA A 1 88 ? -13.711 4.689 -6.443 1.00 60.91 88 ALA A O 1
ATOM 677 N N . LYS A 1 89 ? -12.874 3.467 -8.133 1.00 69.75 89 LYS A N 1
ATOM 678 C CA . LYS A 1 89 ? -13.689 2.281 -7.865 1.00 69.75 89 LYS A CA 1
ATOM 679 C C . LYS A 1 89 ? -13.426 1.683 -6.479 1.00 69.75 89 LYS A C 1
ATOM 681 O O . LYS A 1 89 ? -14.375 1.297 -5.796 1.00 69.75 89 LYS A O 1
ATOM 686 N N . ASP A 1 90 ? -12.163 1.603 -6.068 1.00 67.69 90 ASP A N 1
ATOM 687 C CA . ASP A 1 90 ? -11.789 1.057 -4.760 1.00 67.69 90 ASP A CA 1
ATOM 688 C C . ASP A 1 90 ? -12.276 1.970 -3.621 1.00 67.69 90 ASP A C 1
ATOM 690 O O . ASP A 1 90 ? -12.826 1.487 -2.632 1.00 67.69 90 ASP A O 1
ATOM 694 N N . VAL A 1 91 ? -12.152 3.294 -3.784 1.00 68.88 91 VAL A N 1
ATOM 695 C CA . VAL A 1 91 ? -12.661 4.296 -2.831 1.00 68.88 91 VAL A CA 1
ATOM 696 C C . VAL A 1 91 ? -14.184 4.234 -2.726 1.00 68.88 91 VAL A C 1
ATOM 698 O O . VAL A 1 91 ? -14.706 4.151 -1.614 1.00 68.88 91 VAL A O 1
ATOM 701 N N . ASP A 1 92 ? -14.893 4.213 -3.856 1.00 73.12 92 ASP A N 1
ATOM 702 C CA . ASP A 1 92 ? -16.355 4.107 -3.885 1.00 73.12 92 ASP A CA 1
ATOM 703 C C . ASP A 1 92 ? -16.830 2.824 -3.187 1.00 73.12 92 ASP A C 1
ATOM 705 O O . ASP A 1 92 ? -17.786 2.847 -2.410 1.00 73.12 92 ASP A O 1
ATOM 709 N N . SER A 1 93 ? -16.125 1.705 -3.399 1.00 73.62 93 SER A N 1
ATOM 710 C CA . SER A 1 93 ? -16.426 0.443 -2.720 1.00 73.62 93 SER A CA 1
ATOM 711 C C . SER A 1 93 ? -16.215 0.523 -1.207 1.00 73.62 93 SER A C 1
ATOM 713 O O . SER A 1 93 ? -17.034 -0.015 -0.463 1.00 73.62 93 SER A O 1
ATOM 715 N N . TYR A 1 94 ? -15.140 1.166 -0.746 1.00 70.69 94 TYR A N 1
ATOM 716 C CA . TYR A 1 94 ? -14.868 1.342 0.683 1.00 70.69 94 TYR A CA 1
ATOM 717 C C . TYR A 1 94 ? -15.923 2.220 1.361 1.00 70.69 94 TYR A C 1
ATOM 719 O O . TYR A 1 94 ? -16.423 1.871 2.429 1.00 70.69 94 TYR A O 1
ATOM 727 N N . ILE A 1 95 ? -16.302 3.336 0.731 1.00 71.62 95 ILE A N 1
ATOM 728 C CA . ILE A 1 95 ? -17.338 4.235 1.255 1.00 71.62 95 ILE A CA 1
ATOM 729 C C . ILE A 1 95 ? -18.691 3.516 1.309 1.00 71.62 95 ILE A C 1
ATOM 731 O O . ILE A 1 95 ? -19.366 3.568 2.335 1.00 71.62 95 ILE A O 1
ATOM 735 N N . GLY A 1 96 ? -19.068 2.790 0.251 1.00 69.50 96 GLY A N 1
ATOM 736 C CA . GLY A 1 96 ? -20.314 2.020 0.222 1.00 69.50 96 GLY A CA 1
ATOM 737 C C . GLY A 1 96 ? -20.405 0.973 1.339 1.00 69.50 96 GLY A C 1
ATOM 738 O O . GLY A 1 96 ? -21.446 0.853 1.984 1.00 69.50 96 GLY A O 1
ATOM 739 N N . ASN A 1 97 ? -19.307 0.266 1.623 1.00 61.69 97 ASN A N 1
ATOM 740 C CA . ASN A 1 97 ? -19.260 -0.729 2.697 1.00 61.69 97 ASN A CA 1
ATOM 741 C C . ASN A 1 97 ? -19.332 -0.106 4.101 1.00 61.69 97 ASN A C 1
ATOM 743 O O . ASN A 1 97 ? -19.916 -0.714 4.993 1.00 61.69 97 ASN A O 1
ATOM 747 N N . MET A 1 98 ? -18.799 1.105 4.302 1.00 58.19 98 MET A N 1
ATOM 748 C CA . MET A 1 98 ? -18.930 1.820 5.580 1.00 58.19 98 MET A CA 1
ATOM 749 C C . MET A 1 98 ? -20.369 2.278 5.854 1.00 58.19 98 MET A C 1
ATOM 751 O O . MET A 1 98 ? -20.811 2.250 6.999 1.00 58.19 98 MET A O 1
ATOM 755 N N . VAL A 1 99 ? -21.121 2.673 4.820 1.00 57.50 99 VAL A N 1
ATOM 756 C CA . VAL A 1 99 ? -22.519 3.129 4.966 1.00 57.50 99 VAL A CA 1
ATOM 757 C C . VAL A 1 99 ? -23.487 1.957 5.187 1.00 57.50 99 VAL A C 1
ATOM 759 O O . VAL A 1 99 ? -24.513 2.126 5.836 1.00 57.50 99 VAL A O 1
ATOM 762 N N . GLY A 1 100 ? -23.160 0.760 4.688 1.00 50.50 100 GLY A N 1
ATOM 763 C CA . GLY A 1 100 ? -23.971 -0.451 4.869 1.00 50.50 100 GLY A CA 1
ATOM 764 C C . GLY A 1 100 ? -23.764 -1.198 6.194 1.00 50.50 100 GLY A C 1
ATOM 765 O O . GLY A 1 100 ? -24.441 -2.196 6.419 1.00 50.50 100 GLY A O 1
ATOM 766 N N . ALA A 1 101 ? -22.833 -0.757 7.044 1.00 47.72 101 ALA A N 1
ATOM 767 C CA . ALA A 1 101 ? -22.500 -1.401 8.319 1.00 47.72 101 ALA A CA 1
ATOM 768 C C . ALA A 1 101 ? -23.263 -0.829 9.540 1.00 47.72 101 ALA A C 1
ATOM 770 O O . ALA A 1 101 ? -22.851 -1.083 10.672 1.00 47.72 101 ALA A O 1
ATOM 771 N N . GLN A 1 102 ? -24.347 -0.069 9.323 1.00 37.66 102 GLN A N 1
ATOM 772 C CA . GLN A 1 102 ? -25.249 0.437 10.375 1.00 37.66 102 GLN A CA 1
ATOM 773 C C . GLN A 1 102 ? -26.502 -0.424 10.536 1.00 37.66 102 GLN A C 1
ATOM 775 O O . GLN A 1 102 ? -27.079 -0.829 9.502 1.00 37.66 102 GLN A O 1
#